Protein AF-A0A955JZI1-F1 (afdb_monomer_lite)

Structure (mmCIF, N/CA/C/O backbone):
data_AF-A0A955JZI1-F1
#
_entry.id   AF-A0A955JZI1-F1
#
loop_
_atom_site.group_PDB
_atom_site.id
_atom_site.type_symbol
_atom_site.label_atom_id
_atom_site.label_alt_id
_atom_site.label_comp_id
_atom_site.label_asym_id
_atom_site.label_entity_id
_atom_site.label_seq_id
_atom_site.pdbx_PDB_ins_code
_atom_site.Cartn_x
_atom_site.Cartn_y
_atom_site.Cartn_z
_atom_site.occupancy
_atom_site.B_iso_or_equiv
_atom_site.auth_seq_id
_atom_site.auth_comp_id
_atom_site.auth_asym_id
_atom_site.auth_atom_id
_atom_site.pdbx_PDB_model_num
ATOM 1 N N . MET A 1 1 ? 3.764 12.935 -14.013 1.00 75.69 1 MET A N 1
ATOM 2 C CA . MET A 1 1 ? 4.298 12.149 -12.880 1.00 75.69 1 MET A CA 1
ATOM 3 C C . MET A 1 1 ? 4.763 10.803 -13.419 1.00 75.69 1 MET A C 1
ATOM 5 O O . MET A 1 1 ? 3.977 10.177 -14.117 1.00 75.69 1 MET A O 1
ATOM 9 N N . ASN A 1 2 ? 6.023 10.415 -13.196 1.00 89.19 2 ASN A N 1
ATOM 10 C CA . ASN A 1 2 ? 6.569 9.118 -13.632 1.00 89.19 2 ASN A CA 1
ATOM 11 C C . ASN A 1 2 ? 6.434 8.059 -12.513 1.00 89.19 2 ASN A C 1
ATOM 13 O O . ASN A 1 2 ? 6.016 8.394 -11.402 1.00 89.19 2 ASN A O 1
ATOM 17 N N . THR A 1 3 ? 6.768 6.797 -12.809 1.00 89.06 3 THR A N 1
ATOM 18 C CA . THR A 1 3 ? 6.618 5.672 -11.869 1.00 89.06 3 THR A CA 1
ATOM 19 C C . THR A 1 3 ? 7.421 5.902 -10.590 1.00 89.06 3 THR A C 1
ATOM 21 O O . THR A 1 3 ? 6.881 5.801 -9.493 1.00 89.06 3 THR A O 1
ATOM 24 N N . GLU A 1 4 ? 8.691 6.284 -10.730 1.00 88.81 4 GLU A N 1
ATOM 25 C CA . GLU A 1 4 ? 9.602 6.527 -9.606 1.00 88.81 4 GLU A CA 1
ATOM 26 C C . GLU A 1 4 ? 9.088 7.627 -8.673 1.00 88.81 4 GLU A C 1
ATOM 28 O O . GLU A 1 4 ? 9.088 7.450 -7.458 1.00 88.81 4 GLU A O 1
ATOM 33 N N . THR A 1 5 ? 8.576 8.729 -9.229 1.00 91.81 5 THR A N 1
ATOM 34 C CA . THR A 1 5 ? 8.009 9.841 -8.451 1.00 91.81 5 THR A CA 1
ATOM 35 C C . THR A 1 5 ? 6.762 9.393 -7.690 1.00 91.81 5 THR A C 1
ATOM 37 O O . THR A 1 5 ? 6.623 9.710 -6.514 1.00 91.81 5 THR A O 1
ATOM 40 N N . LEU A 1 6 ? 5.868 8.621 -8.320 1.00 91.56 6 LEU A N 1
ATOM 41 C CA . LEU A 1 6 ? 4.660 8.117 -7.658 1.00 91.56 6 LEU A CA 1
ATOM 42 C C . LEU A 1 6 ? 5.002 7.169 -6.498 1.00 91.56 6 LEU A C 1
ATOM 44 O O . LEU A 1 6 ? 4.483 7.332 -5.395 1.00 91.56 6 LEU A O 1
ATOM 48 N N . VAL A 1 7 ? 5.916 6.222 -6.715 1.00 91.81 7 VAL A N 1
ATOM 49 C CA . VAL A 1 7 ? 6.370 5.300 -5.661 1.00 91.81 7 VAL A CA 1
ATOM 50 C C . VAL A 1 7 ? 7.095 6.056 -4.542 1.00 91.81 7 VAL A C 1
ATOM 52 O O . VAL A 1 7 ? 6.887 5.767 -3.363 1.00 91.81 7 VAL A O 1
ATOM 55 N N . ALA A 1 8 ? 7.909 7.059 -4.884 1.00 94.75 8 ALA A N 1
ATOM 56 C CA . ALA A 1 8 ? 8.582 7.908 -3.905 1.00 94.75 8 ALA A CA 1
ATOM 57 C C . ALA A 1 8 ? 7.586 8.698 -3.042 1.00 94.75 8 ALA A C 1
ATOM 59 O O . ALA A 1 8 ? 7.788 8.790 -1.832 1.00 94.75 8 ALA A O 1
ATOM 60 N N . HIS A 1 9 ? 6.492 9.203 -3.623 1.00 95.56 9 HIS A N 1
ATOM 61 C CA . HIS A 1 9 ? 5.431 9.864 -2.861 1.00 95.56 9 HIS A CA 1
ATOM 62 C C . HIS A 1 9 ? 4.782 8.923 -1.843 1.00 95.56 9 HIS A C 1
ATOM 64 O O . HIS A 1 9 ? 4.721 9.270 -0.668 1.00 95.56 9 HIS A O 1
ATOM 70 N N . ILE A 1 10 ? 4.399 7.706 -2.244 1.00 94.50 10 ILE A N 1
ATOM 71 C CA . ILE A 1 10 ? 3.792 6.720 -1.329 1.0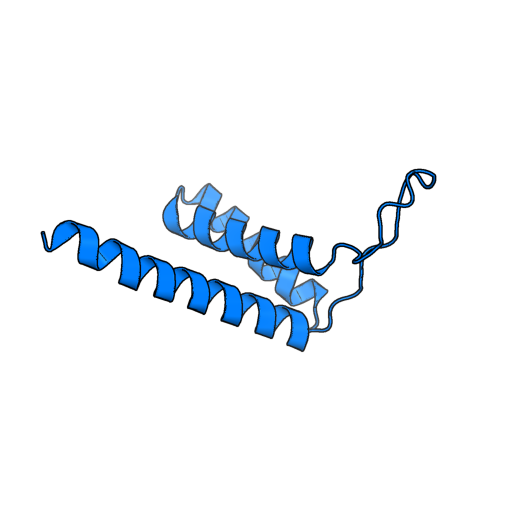0 94.50 10 ILE A CA 1
ATOM 72 C C . ILE A 1 10 ? 4.754 6.376 -0.180 1.00 94.50 10 ILE A C 1
ATOM 74 O O . ILE A 1 10 ? 4.354 6.305 0.982 1.00 94.50 10 ILE A O 1
ATOM 78 N N . ARG A 1 11 ? 6.050 6.212 -0.477 1.00 96.62 11 ARG A N 1
ATOM 79 C CA . ARG A 1 11 ? 7.079 5.957 0.546 1.00 96.62 11 ARG A CA 1
ATOM 80 C C . ARG A 1 11 ? 7.281 7.150 1.482 1.00 96.62 11 ARG A C 1
ATOM 82 O O . ARG A 1 11 ? 7.460 6.955 2.682 1.00 96.62 11 ARG A O 1
ATOM 89 N N . SER A 1 12 ? 7.239 8.371 0.954 1.00 97.81 12 SER A N 1
ATOM 90 C CA . SER A 1 12 ? 7.301 9.595 1.757 1.00 97.81 12 SER A CA 1
ATOM 91 C C . SER A 1 12 ? 6.097 9.703 2.694 1.00 97.81 12 SER A C 1
ATOM 93 O O . SER A 1 12 ? 6.266 9.960 3.886 1.00 97.81 12 SER A O 1
ATOM 95 N N . ASP A 1 13 ? 4.895 9.432 2.189 1.00 97.62 13 ASP A N 1
ATOM 96 C CA . ASP A 1 13 ? 3.670 9.429 2.988 1.00 97.62 13 ASP A CA 1
ATOM 97 C C . ASP A 1 13 ? 3.713 8.350 4.077 1.00 97.62 13 ASP A C 1
ATOM 99 O O . ASP A 1 13 ? 3.264 8.589 5.197 1.00 97.62 13 ASP A O 1
ATOM 103 N N . LEU A 1 14 ? 4.304 7.182 3.795 1.00 97.56 14 LEU A N 1
ATOM 104 C CA . LEU A 1 14 ? 4.489 6.120 4.789 1.00 97.56 14 LEU A CA 1
ATOM 105 C C . LEU A 1 14 ? 5.395 6.583 5.935 1.00 97.56 14 LEU A C 1
ATOM 107 O O . LEU A 1 14 ? 5.116 6.314 7.104 1.00 97.56 14 LEU A O 1
ATOM 111 N N . LEU A 1 15 ? 6.482 7.290 5.621 1.00 98.12 15 LEU A N 1
ATOM 112 C CA . LEU A 1 15 ? 7.365 7.858 6.640 1.00 98.12 15 LEU A CA 1
ATOM 113 C C . LEU A 1 15 ? 6.649 8.926 7.475 1.00 98.12 15 LEU A C 1
ATOM 115 O O . LEU A 1 15 ? 6.814 8.946 8.697 1.00 98.12 15 LEU A O 1
ATOM 119 N N . ALA A 1 16 ? 5.835 9.774 6.841 1.00 98.19 16 ALA A N 1
ATOM 120 C CA . ALA A 1 16 ? 5.020 10.765 7.536 1.00 98.19 16 ALA A CA 1
ATOM 121 C C . ALA A 1 16 ? 4.009 10.098 8.485 1.00 98.19 16 ALA A C 1
AT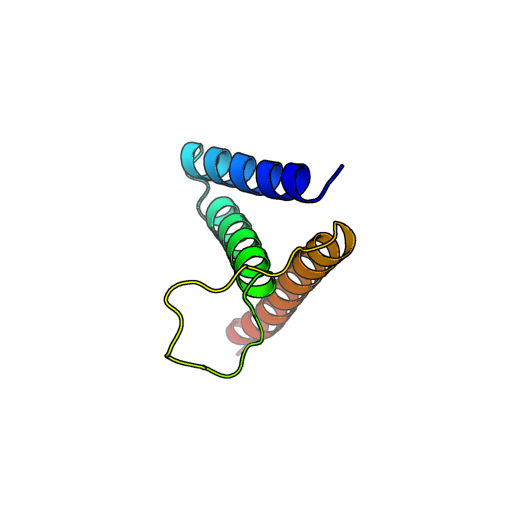OM 123 O O . ALA A 1 16 ? 4.007 10.405 9.676 1.00 98.19 16 ALA A O 1
ATOM 124 N N . ALA A 1 17 ? 3.253 9.105 8.006 1.00 97.56 17 ALA A N 1
ATOM 125 C CA . ALA A 1 17 ? 2.288 8.357 8.813 1.00 97.56 17 ALA A CA 1
ATOM 126 C C . ALA A 1 17 ? 2.947 7.663 10.020 1.00 97.56 17 ALA A C 1
ATOM 128 O O . ALA A 1 17 ? 2.437 7.726 11.140 1.00 97.56 17 ALA A O 1
ATOM 129 N N . ARG A 1 18 ? 4.136 7.071 9.834 1.00 97.88 18 ARG A N 1
ATOM 130 C CA . ARG A 1 18 ? 4.911 6.470 10.934 1.00 97.88 18 ARG A CA 1
ATOM 131 C C . ARG A 1 18 ? 5.355 7.506 11.962 1.00 97.88 18 ARG A C 1
ATOM 133 O O . ARG A 1 18 ? 5.307 7.235 13.161 1.00 97.88 18 ARG A O 1
ATOM 140 N N . LYS A 1 19 ? 5.776 8.693 11.513 1.00 98.19 19 LYS A N 1
ATOM 141 C CA . LYS A 1 19 ? 6.169 9.805 12.394 1.00 98.19 19 LYS A CA 1
ATOM 142 C C . LYS A 1 19 ? 4.982 10.326 13.206 1.0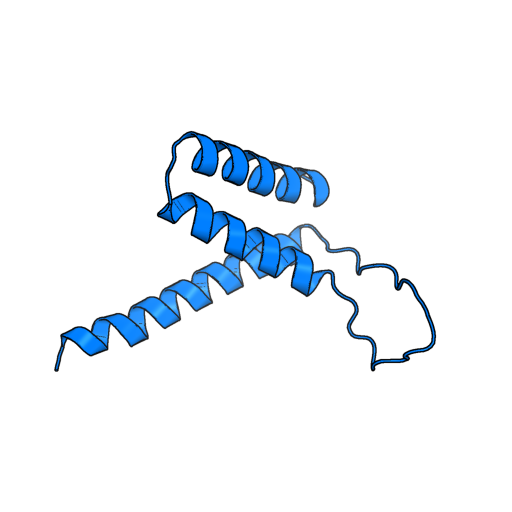0 98.19 19 LYS A C 1
ATOM 144 O O . LYS A 1 19 ? 5.134 10.612 14.390 1.00 98.19 19 LYS A O 1
ATOM 149 N N . GLU A 1 20 ? 3.816 10.405 12.577 1.00 98.06 20 GLU A N 1
ATOM 150 C CA . GLU A 1 20 ? 2.539 10.786 13.191 1.00 98.06 20 GLU A CA 1
ATOM 151 C C . GLU A 1 20 ? 1.979 9.695 14.116 1.00 98.06 20 GLU A C 1
ATOM 153 O O . GLU A 1 20 ? 1.037 9.949 14.862 1.00 98.06 20 GLU A O 1
ATOM 158 N N . ARG A 1 21 ? 2.584 8.497 14.112 1.00 97.12 21 ARG A N 1
ATOM 159 C CA . ARG A 1 21 ? 2.094 7.295 14.805 1.00 97.12 21 ARG A CA 1
ATOM 160 C C . ARG A 1 21 ? 0.675 6.908 14.377 1.00 97.12 21 ARG A C 1
ATOM 162 O O . ARG A 1 21 ? -0.051 6.270 15.136 1.00 97.12 21 ARG A O 1
ATOM 169 N N . ASP A 1 22 ? 0.302 7.254 13.149 1.00 97.94 22 ASP A N 1
ATOM 170 C CA . ASP A 1 22 ? -0.946 6.825 12.535 1.00 97.94 22 ASP A CA 1
ATOM 171 C C . ASP A 1 22 ? -0.779 5.381 12.053 1.00 97.94 22 ASP A C 1
ATOM 173 O O . ASP A 1 22 ? -0.246 5.113 10.970 1.00 97.94 22 ASP A O 1
ATOM 177 N N . ALA A 1 23 ? -1.178 4.436 12.904 1.00 96.25 23 ALA A N 1
ATOM 178 C CA . ALA A 1 23 ? -1.036 3.010 12.638 1.00 96.25 23 ALA A CA 1
ATOM 179 C C . ALA A 1 23 ? -1.852 2.566 11.415 1.00 96.25 23 ALA A C 1
ATOM 181 O O . ALA A 1 23 ? -1.356 1.787 10.603 1.00 96.25 23 ALA A O 1
ATOM 182 N N . VAL A 1 24 ? -3.069 3.095 11.256 1.00 94.69 24 VAL A N 1
ATOM 183 C CA . VAL A 1 24 ? -3.977 2.715 10.166 1.00 94.69 24 VAL A CA 1
ATOM 184 C C . VAL A 1 24 ? -3.409 3.183 8.834 1.00 94.69 24 VAL A C 1
ATOM 186 O O . VAL A 1 24 ? -3.230 2.382 7.915 1.00 94.69 24 VAL A O 1
ATOM 189 N N . ARG A 1 25 ? -3.042 4.464 8.739 1.00 95.44 25 ARG A N 1
ATOM 190 C CA . ARG A 1 25 ? -2.455 5.025 7.520 1.00 95.44 25 ARG A CA 1
ATOM 191 C C . ARG A 1 25 ? -1.107 4.386 7.199 1.00 95.44 25 ARG A C 1
ATOM 193 O O . ARG A 1 25 ? -0.835 4.095 6.037 1.00 95.44 25 ARG A O 1
ATOM 200 N N . SER A 1 26 ? -0.287 4.112 8.216 1.00 97.69 26 SER A N 1
ATOM 201 C CA . SER A 1 26 ? 0.989 3.410 8.036 1.00 97.69 26 SER A CA 1
ATOM 202 C C . SER A 1 26 ? 0.792 2.012 7.456 1.00 97.69 26 SER A C 1
ATOM 204 O O . SER A 1 26 ? 1.527 1.626 6.550 1.00 97.69 26 SER A O 1
ATOM 206 N N . GLN A 1 27 ? -0.191 1.258 7.953 1.00 96.19 27 GLN A N 1
ATOM 207 C CA . GLN A 1 27 ? -0.452 -0.097 7.477 1.00 96.19 27 GLN A CA 1
ATOM 208 C C . GLN A 1 27 ? -0.988 -0.098 6.042 1.00 96.19 27 GLN A C 1
ATOM 210 O O . GLN A 1 27 ? -0.507 -0.876 5.221 1.00 96.19 27 GLN A O 1
ATOM 215 N N . ALA A 1 28 ? -1.911 0.809 5.712 1.00 94.25 28 ALA A N 1
ATOM 216 C CA . ALA A 1 28 ? -2.443 0.938 4.356 1.00 94.25 28 ALA A CA 1
ATOM 217 C C . ALA A 1 28 ? -1.343 1.297 3.339 1.00 94.25 28 ALA A C 1
ATOM 219 O O . ALA A 1 28 ? -1.210 0.655 2.299 1.00 94.25 28 ALA A O 1
ATOM 220 N N . LEU A 1 29 ? -0.499 2.285 3.659 1.00 96.31 29 LEU A N 1
ATOM 221 C CA . LEU A 1 29 ? 0.606 2.695 2.787 1.00 96.31 29 LEU A CA 1
ATOM 222 C C . LEU A 1 29 ? 1.676 1.606 2.653 1.00 96.31 29 LEU A C 1
ATOM 224 O O . LEU A 1 29 ? 2.244 1.436 1.576 1.00 96.31 29 LEU A O 1
ATOM 228 N N . LEU A 1 30 ? 1.937 0.848 3.722 1.00 96.31 30 LEU A N 1
ATOM 229 C CA . LEU A 1 30 ? 2.827 -0.309 3.670 1.00 96.31 30 LEU A CA 1
ATOM 230 C C . LEU A 1 30 ? 2.274 -1.404 2.746 1.00 96.31 30 LEU A C 1
ATOM 232 O O . LEU A 1 30 ? 3.044 -1.958 1.964 1.00 96.31 30 LEU A O 1
ATOM 236 N N . SER A 1 31 ? 0.966 -1.678 2.799 1.00 95.62 31 SER A N 1
ATOM 237 C CA . SER A 1 31 ? 0.309 -2.642 1.903 1.00 95.62 31 SER A CA 1
ATOM 238 C C . SER A 1 31 ? 0.512 -2.259 0.438 1.00 95.62 31 SER A C 1
ATOM 240 O O . SER A 1 31 ? 1.020 -3.056 -0.346 1.00 95.62 31 SER A O 1
ATOM 242 N N . LEU A 1 32 ? 0.268 -0.988 0.095 1.00 95.00 32 LEU A N 1
ATOM 243 C CA . LEU A 1 32 ? 0.474 -0.472 -1.263 1.00 95.00 32 LEU A CA 1
ATOM 244 C C . LEU A 1 32 ? 1.927 -0.607 -1.739 1.00 95.00 32 LEU A C 1
ATOM 246 O O . LEU A 1 32 ? 2.169 -0.980 -2.886 1.00 95.00 32 LEU A O 1
ATOM 250 N N . VAL A 1 33 ? 2.906 -0.312 -0.875 1.00 95.00 33 VAL A N 1
ATOM 251 C CA . VAL A 1 33 ? 4.329 -0.490 -1.215 1.00 95.00 33 VAL A CA 1
ATOM 252 C C . VAL A 1 33 ? 4.635 -1.960 -1.496 1.00 95.00 33 VAL A C 1
ATOM 254 O O . VAL A 1 33 ? 5.262 -2.255 -2.511 1.00 95.00 33 VAL A O 1
ATOM 257 N N . ASN A 1 34 ? 4.151 -2.870 -0.650 1.00 94.75 34 ASN A N 1
ATOM 258 C CA . ASN A 1 34 ? 4.361 -4.304 -0.828 1.00 94.75 34 ASN A CA 1
ATOM 259 C C . ASN A 1 34 ? 3.704 -4.822 -2.114 1.00 94.75 34 ASN A C 1
ATOM 261 O O . ASN A 1 34 ? 4.328 -5.590 -2.836 1.00 94.75 34 ASN A O 1
ATOM 265 N N . ALA A 1 35 ? 2.489 -4.377 -2.441 1.00 93.62 35 ALA A N 1
ATOM 266 C CA . ALA A 1 35 ? 1.801 -4.753 -3.675 1.00 93.62 35 ALA A CA 1
ATOM 267 C C . ALA A 1 35 ? 2.590 -4.325 -4.926 1.00 93.62 35 ALA A C 1
ATOM 269 O O . ALA A 1 35 ? 2.757 -5.105 -5.864 1.00 93.62 35 ALA A O 1
ATOM 270 N N . ILE A 1 36 ? 3.146 -3.108 -4.922 1.00 93.06 36 ILE A N 1
ATOM 271 C CA . ILE A 1 36 ? 3.997 -2.607 -6.012 1.00 93.06 36 ILE A CA 1
ATOM 272 C C . ILE A 1 36 ? 5.307 -3.400 -6.093 1.00 93.06 36 ILE A C 1
ATOM 274 O O . ILE A 1 36 ? 5.721 -3.791 -7.186 1.00 93.06 36 ILE A O 1
ATOM 278 N N . ASP A 1 37 ? 5.959 -3.652 -4.954 1.00 91.12 37 ASP A N 1
ATOM 279 C CA . ASP A 1 37 ? 7.192 -4.440 -4.903 1.00 91.12 37 ASP A CA 1
ATOM 280 C C . ASP A 1 37 ? 6.952 -5.873 -5.415 1.00 91.12 37 ASP A C 1
ATOM 282 O O . ASP A 1 37 ? 7.732 -6.355 -6.240 1.00 91.12 37 ASP A O 1
ATOM 286 N N . ASN A 1 38 ? 5.840 -6.507 -5.033 1.00 90.38 38 ASN A N 1
ATOM 287 C CA . ASN A 1 38 ? 5.430 -7.830 -5.508 1.00 90.38 38 ASN A CA 1
ATOM 288 C C . ASN A 1 38 ? 5.139 -7.841 -7.011 1.00 90.38 38 ASN A C 1
ATOM 290 O O . ASN A 1 38 ? 5.613 -8.721 -7.717 1.00 90.38 38 ASN A O 1
ATOM 294 N N . ALA A 1 39 ? 4.423 -6.844 -7.530 1.00 88.69 39 ALA A N 1
ATOM 295 C CA . ALA A 1 39 ? 4.147 -6.744 -8.963 1.00 88.69 39 ALA A CA 1
ATOM 296 C C . ALA A 1 39 ? 5.408 -6.461 -9.802 1.00 88.69 39 ALA A C 1
ATOM 298 O O . ALA A 1 39 ? 5.453 -6.763 -10.995 1.00 88.69 39 ALA A O 1
ATOM 299 N N . SER A 1 40 ? 6.435 -5.864 -9.190 1.00 86.00 40 SER A N 1
ATOM 300 C CA . SER A 1 40 ? 7.753 -5.688 -9.807 1.00 86.00 40 SER A CA 1
ATOM 301 C C . SER A 1 40 ? 8.629 -6.945 -9.731 1.00 86.00 40 SER A C 1
ATOM 303 O O . SER A 1 40 ? 9.678 -7.000 -10.381 1.00 86.00 40 SER A O 1
ATOM 305 N N . ALA A 1 41 ? 8.231 -7.952 -8.945 1.00 85.38 41 ALA A N 1
ATOM 306 C CA . ALA A 1 41 ? 8.928 -9.228 -8.895 1.00 85.38 41 ALA A CA 1
ATOM 307 C C . ALA A 1 41 ? 8.796 -9.958 -10.241 1.00 85.38 41 ALA A C 1
ATOM 309 O O . ALA A 1 41 ? 7.857 -9.750 -11.006 1.00 85.38 41 ALA A O 1
ATOM 310 N N . VAL A 1 42 ? 9.792 -10.774 -10.570 1.00 67.38 42 VAL A N 1
ATOM 311 C CA . VAL A 1 42 ? 9.834 -11.474 -11.856 1.00 67.38 42 VAL A CA 1
ATOM 312 C C . VAL A 1 42 ? 8.951 -12.716 -11.791 1.00 67.38 42 VAL A C 1
ATOM 314 O O . VAL A 1 42 ? 9.164 -13.564 -10.925 1.00 67.38 42 VAL A O 1
ATOM 317 N N . ASP A 1 43 ? 8.045 -12.869 -12.760 1.00 63.53 43 ASP A N 1
ATOM 318 C CA . ASP A 1 43 ? 7.331 -14.122 -13.048 1.00 63.53 43 ASP A CA 1
ATOM 319 C C . ASP A 1 43 ? 8.292 -15.151 -13.672 1.00 63.53 43 ASP A C 1
ATOM 321 O O . ASP A 1 43 ? 8.139 -15.571 -14.819 1.00 63.53 43 ASP A O 1
ATOM 325 N N . THR A 1 44 ? 9.361 -15.521 -12.970 1.00 55.22 44 THR A N 1
ATOM 326 C CA . THR A 1 44 ? 10.271 -16.572 -13.443 1.00 55.22 44 THR A CA 1
ATOM 327 C C . THR A 1 44 ? 9.931 -17.886 -12.755 1.00 55.22 44 THR A C 1
ATOM 329 O O . THR A 1 44 ? 9.869 -17.913 -11.523 1.00 55.22 44 THR A O 1
ATOM 332 N N . PRO A 1 45 ? 9.775 -19.003 -13.500 1.00 53.56 45 PRO A N 1
ATOM 333 C CA . PRO A 1 45 ? 9.846 -20.316 -12.881 1.00 53.56 45 PRO A CA 1
ATOM 334 C C . PRO A 1 45 ? 11.193 -20.390 -12.169 1.00 53.56 45 PRO A C 1
ATOM 336 O O . PRO A 1 45 ? 12.195 -19.909 -12.692 1.00 53.56 45 PRO A O 1
ATOM 339 N N . ILE A 1 46 ? 11.192 -20.916 -10.952 1.00 57.03 46 ILE A N 1
ATOM 340 C CA . ILE A 1 46 ? 12.331 -20.914 -10.037 1.00 57.03 46 ILE A CA 1
ATOM 341 C C . ILE A 1 46 ? 13.536 -21.598 -10.714 1.00 57.03 46 ILE A C 1
ATOM 343 O O . ILE A 1 46 ? 13.711 -22.810 -10.622 1.00 57.03 46 ILE A O 1
ATOM 347 N N . VAL A 1 47 ? 14.381 -20.837 -11.412 1.00 54.62 47 VAL A N 1
ATOM 348 C CA . VAL A 1 47 ? 15.682 -21.300 -11.895 1.00 54.62 47 VAL A CA 1
ATOM 349 C C . VAL A 1 47 ? 16.678 -20.918 -10.811 1.00 54.62 47 VAL A C 1
ATOM 351 O O . VAL A 1 47 ? 17.156 -19.791 -10.742 1.00 54.62 47 VAL A O 1
ATOM 354 N N . ILE A 1 48 ? 16.950 -21.873 -9.922 1.00 60.69 48 ILE A N 1
ATOM 355 C CA . ILE A 1 48 ? 17.704 -21.722 -8.662 1.00 60.69 48 ILE A CA 1
ATOM 356 C C . ILE A 1 48 ? 19.212 -21.442 -8.902 1.00 60.69 48 ILE A C 1
ATOM 358 O O . ILE A 1 48 ? 20.032 -21.596 -8.004 1.00 60.69 48 ILE A O 1
ATOM 362 N N . SER A 1 49 ? 19.628 -21.066 -10.117 1.00 62.59 49 SER A N 1
ATOM 363 C CA . SER A 1 49 ? 21.043 -20.961 -10.504 1.00 62.59 49 SER A CA 1
ATOM 364 C C . SER A 1 49 ? 21.557 -19.531 -10.702 1.00 62.59 49 SER A C 1
ATOM 366 O O . SER A 1 49 ? 22.693 -19.370 -11.141 1.00 62.59 49 SER A O 1
ATOM 368 N N . VAL A 1 50 ? 20.759 -18.497 -10.412 1.00 60.88 50 VAL A N 1
ATOM 369 C CA . VAL A 1 50 ? 21.175 -17.086 -10.522 1.00 60.88 50 VAL A CA 1
ATOM 370 C C . VAL A 1 50 ? 20.913 -16.373 -9.196 1.00 60.88 50 VAL A C 1
ATOM 372 O O . VAL A 1 50 ? 19.826 -16.486 -8.638 1.00 60.88 50 VAL A O 1
ATOM 375 N N . THR A 1 51 ? 21.913 -15.654 -8.679 1.00 63.78 51 THR A N 1
ATOM 376 C CA . THR A 1 51 ? 21.852 -14.988 -7.366 1.00 63.78 51 THR A CA 1
ATOM 377 C C . THR A 1 51 ? 20.986 -13.729 -7.353 1.00 63.78 51 THR A C 1
ATOM 379 O O . THR A 1 51 ? 20.464 -13.383 -6.299 1.00 63.78 51 THR A O 1
ATOM 382 N N . GLU A 1 52 ? 20.795 -13.061 -8.495 1.00 59.22 52 GLU A N 1
ATOM 383 C CA . GLU A 1 52 ? 19.932 -11.880 -8.626 1.00 59.22 52 GLU A CA 1
ATOM 384 C C . GLU A 1 52 ? 19.258 -11.849 -10.006 1.00 59.22 52 GLU A C 1
ATOM 386 O O . GLU A 1 52 ? 19.921 -11.999 -11.034 1.00 59.22 52 GLU A O 1
ATOM 391 N N . VAL A 1 53 ? 17.938 -11.636 -10.037 1.00 68.06 53 VAL A N 1
ATOM 392 C CA . VAL A 1 53 ? 17.158 -11.448 -11.271 1.00 68.06 53 VAL A CA 1
ATOM 393 C C . VAL A 1 53 ? 16.640 -10.011 -11.302 1.00 68.06 53 VAL A C 1
ATOM 395 O O . VAL A 1 53 ? 16.095 -9.518 -10.313 1.00 68.06 53 VAL A O 1
ATOM 398 N N . ALA A 1 54 ? 16.819 -9.326 -12.433 1.00 70.12 54 ALA A N 1
ATOM 399 C CA . ALA A 1 54 ? 16.373 -7.947 -12.600 1.00 70.12 54 ALA A CA 1
ATOM 400 C C . ALA A 1 54 ? 14.843 -7.841 -12.489 1.00 70.12 54 ALA A C 1
ATOM 402 O O . ALA A 1 54 ? 14.121 -8.536 -13.201 1.00 70.12 54 ALA A O 1
ATOM 403 N N . ARG A 1 55 ? 14.359 -6.946 -11.618 1.00 80.00 55 ARG A N 1
ATOM 404 C CA . ARG A 1 55 ? 12.925 -6.676 -11.429 1.00 80.00 55 ARG A CA 1
ATOM 405 C C . ARG A 1 55 ? 12.265 -6.180 -12.716 1.00 80.00 55 ARG A C 1
ATOM 407 O O . ARG A 1 55 ? 12.883 -5.475 -13.516 1.00 80.00 55 ARG A O 1
ATOM 414 N N . ARG A 1 56 ? 10.977 -6.491 -12.874 1.00 84.81 56 ARG A N 1
ATOM 415 C CA . ARG A 1 56 ? 10.144 -5.947 -13.950 1.00 84.81 56 ARG A CA 1
ATOM 416 C C . ARG A 1 56 ? 9.996 -4.434 -13.774 1.00 84.81 56 ARG A C 1
ATOM 418 O O . ARG A 1 56 ? 9.683 -3.948 -12.689 1.00 84.81 56 ARG A O 1
ATOM 425 N N . VAL A 1 57 ? 10.162 -3.688 -14.867 1.00 85.19 57 VAL A N 1
ATOM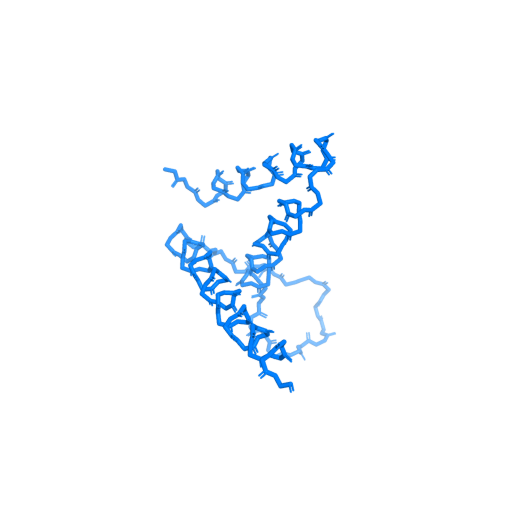 426 C CA . VAL A 1 57 ? 9.865 -2.250 -14.902 1.00 85.19 57 VAL A CA 1
ATOM 427 C C . VAL A 1 57 ? 8.355 -2.058 -15.041 1.00 85.19 57 VAL A C 1
ATOM 429 O O . VAL A 1 57 ? 7.753 -2.532 -16.005 1.00 85.19 57 VAL A O 1
ATOM 432 N N . LEU A 1 58 ? 7.747 -1.363 -14.079 1.00 87.25 58 LEU A N 1
ATOM 433 C CA . LEU A 1 58 ? 6.324 -1.024 -14.095 1.00 87.25 58 LEU A CA 1
ATOM 434 C C . LEU A 1 58 ? 6.091 0.327 -14.775 1.00 87.25 58 LEU A C 1
ATOM 436 O O . LEU A 1 58 ? 6.785 1.316 -14.504 1.00 87.25 58 LEU A O 1
ATOM 440 N N . SER A 1 59 ? 5.072 0.394 -15.628 1.00 92.50 59 SER A N 1
ATOM 441 C CA . SER A 1 59 ? 4.575 1.668 -16.134 1.00 92.50 59 SER A CA 1
ATOM 442 C C . SER A 1 59 ? 3.785 2.418 -15.054 1.00 92.50 59 SER A C 1
ATOM 444 O O . SER A 1 59 ? 3.367 1.856 -14.040 1.00 92.50 59 SER A O 1
ATOM 446 N N . VAL A 1 60 ? 3.548 3.712 -15.274 1.00 93.00 60 VAL A N 1
ATOM 447 C CA . VAL A 1 60 ? 2.721 4.524 -14.366 1.00 93.00 60 VAL A CA 1
ATOM 448 C C . VAL A 1 60 ? 1.296 3.978 -14.278 1.00 93.00 60 VAL A C 1
ATOM 450 O O . VAL A 1 60 ? 0.696 4.008 -13.205 1.00 93.00 60 VAL A O 1
ATOM 453 N N . GLU A 1 61 ? 0.749 3.488 -15.393 1.00 92.75 61 GLU A N 1
ATOM 454 C CA . GLU A 1 61 ? -0.593 2.907 -15.412 1.00 92.75 61 GLU A CA 1
ATOM 455 C C . GLU A 1 61 ? -0.638 1.552 -14.702 1.00 92.75 61 GLU A C 1
ATOM 457 O O . GLU A 1 61 ? -1.603 1.310 -13.982 1.00 92.75 61 GLU A O 1
ATOM 462 N N . ASP A 1 62 ? 0.423 0.737 -14.784 1.00 92.50 62 ASP A N 1
ATOM 463 C CA . ASP A 1 62 ? 0.525 -0.495 -13.986 1.00 92.50 62 ASP A CA 1
ATOM 464 C C . ASP A 1 62 ? 0.461 -0.171 -12.490 1.00 92.50 62 ASP A C 1
ATOM 466 O O . ASP A 1 62 ? -0.343 -0.750 -11.765 1.00 92.50 62 ASP A O 1
ATOM 470 N N . VAL A 1 63 ? 1.242 0.812 -12.023 1.00 92.62 63 VAL A N 1
ATOM 471 C CA . VAL A 1 63 ? 1.229 1.220 -10.607 1.00 92.62 63 VAL A CA 1
ATOM 472 C C . VAL A 1 63 ? -0.138 1.750 -10.183 1.00 92.62 63 VAL A C 1
ATOM 474 O O . VAL A 1 63 ? -0.631 1.387 -9.118 1.00 92.62 63 VAL A O 1
ATOM 477 N N . LYS A 1 64 ? -0.795 2.570 -11.010 1.00 93.44 64 LYS A N 1
ATOM 478 C CA . LYS A 1 64 ? -2.164 3.022 -10.716 1.00 93.44 64 LYS A CA 1
ATOM 479 C C . LYS A 1 64 ? -3.145 1.858 -10.653 1.00 93.44 64 LYS A C 1
ATOM 481 O O . LYS A 1 64 ? -4.031 1.874 -9.803 1.00 93.44 64 LYS A O 1
ATOM 486 N N . GLN A 1 65 ? -3.017 0.880 -11.546 1.00 94.50 65 GLN A N 1
ATOM 487 C CA . GLN A 1 65 ? -3.892 -0.283 -11.556 1.00 94.50 65 GLN A CA 1
ATOM 488 C C . GLN A 1 65 ? -3.685 -1.144 -10.309 1.00 94.50 65 GLN A C 1
ATOM 490 O O . GLN A 1 65 ? -4.668 -1.531 -9.690 1.00 94.50 65 GLN A O 1
ATOM 495 N N . ILE A 1 66 ? -2.435 -1.358 -9.890 1.00 94.12 66 ILE A N 1
ATOM 496 C CA . ILE A 1 66 ? -2.096 -2.059 -8.644 1.00 94.12 66 ILE A CA 1
ATOM 497 C C . 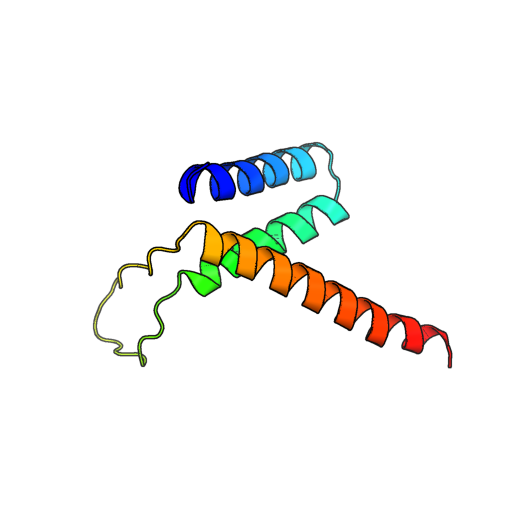ILE A 1 66 ? -2.738 -1.360 -7.443 1.00 94.12 66 ILE A C 1
ATOM 499 O O . ILE A 1 66 ? -3.407 -2.007 -6.647 1.00 94.12 66 ILE A O 1
ATOM 503 N N . ILE A 1 67 ? -2.617 -0.030 -7.348 1.00 92.88 67 ILE A N 1
ATOM 504 C CA . ILE A 1 67 ? -3.232 0.746 -6.259 1.00 92.88 67 ILE A CA 1
ATOM 505 C C . ILE A 1 67 ? -4.758 0.578 -6.251 1.00 92.88 67 ILE A C 1
ATOM 507 O O . ILE A 1 67 ? -5.350 0.403 -5.191 1.00 92.88 67 ILE A O 1
ATOM 511 N N . ARG A 1 68 ? -5.409 0.636 -7.421 1.00 94.75 68 ARG A N 1
ATOM 512 C CA . ARG A 1 68 ? -6.864 0.438 -7.518 1.00 94.75 68 ARG A CA 1
ATOM 513 C C . ARG A 1 68 ? -7.274 -0.971 -7.099 1.00 94.75 68 ARG A C 1
ATOM 515 O O . ARG A 1 68 ? -8.268 -1.105 -6.397 1.00 94.75 68 ARG A O 1
ATOM 522 N N . ASN A 1 69 ? -6.521 -1.988 -7.513 1.00 94.44 69 ASN A N 1
ATOM 523 C CA . ASN A 1 69 ? -6.793 -3.375 -7.149 1.00 94.44 69 ASN A CA 1
ATOM 524 C C . ASN A 1 69 ? -6.680 -3.572 -5.633 1.00 94.44 69 ASN A C 1
ATOM 526 O O . ASN A 1 69 ? -7.626 -4.063 -5.035 1.00 94.44 69 ASN A O 1
ATOM 530 N N . GLU A 1 70 ? -5.606 -3.085 -5.006 1.00 94.12 70 GLU A N 1
ATOM 531 C CA . GLU A 1 70 ? -5.421 -3.175 -3.550 1.00 94.12 70 GLU A CA 1
ATOM 532 C C . GLU A 1 70 ? -6.578 -2.503 -2.784 1.00 94.12 70 GLU A C 1
ATOM 534 O O . GLU A 1 70 ? -7.095 -3.041 -1.807 1.00 94.12 70 GLU A O 1
ATOM 539 N N . ILE A 1 71 ? -7.031 -1.328 -3.245 1.00 93.31 71 ILE A N 1
ATOM 540 C CA . ILE A 1 71 ? -8.181 -0.632 -2.647 1.00 93.31 71 ILE A CA 1
ATOM 541 C C . ILE A 1 71 ? -9.452 -1.479 -2.766 1.00 93.31 71 ILE A C 1
ATOM 543 O O . ILE A 1 71 ? -10.209 -1.567 -1.798 1.00 93.31 71 ILE A O 1
ATOM 547 N N . ASN A 1 72 ? -9.692 -2.087 -3.928 1.00 94.88 72 ASN A N 1
ATOM 548 C CA . ASN A 1 72 ? -10.859 -2.936 -4.146 1.00 94.88 72 ASN A CA 1
ATOM 549 C C . ASN A 1 72 ? -10.803 -4.191 -3.262 1.00 94.88 72 ASN A C 1
ATOM 551 O O . ASN A 1 72 ? -11.785 -4.490 -2.592 1.00 94.88 72 ASN A O 1
ATOM 555 N N . GLU A 1 73 ? -9.654 -4.866 -3.178 1.00 91.94 73 GLU A N 1
ATOM 556 C CA . GLU A 1 73 ? -9.458 -6.045 -2.320 1.00 91.94 73 GLU A CA 1
ATOM 557 C C . GLU A 1 73 ? -9.706 -5.716 -0.841 1.00 91.94 73 GLU A C 1
ATOM 559 O O . GLU A 1 73 ? -10.405 -6.444 -0.136 1.00 91.94 73 GLU A O 1
ATOM 564 N N . MET A 1 74 ? -9.213 -4.567 -0.365 1.00 91.06 74 MET A N 1
ATOM 565 C CA . MET A 1 74 ? -9.502 -4.093 0.990 1.00 91.06 74 MET A CA 1
ATOM 566 C C . MET A 1 74 ? -10.995 -3.803 1.214 1.00 91.06 74 MET A C 1
ATOM 568 O O . MET A 1 74 ? -11.512 -4.042 2.308 1.00 91.06 74 MET A O 1
ATOM 572 N N . GLN A 1 75 ? -11.700 -3.270 0.212 1.00 93.44 75 GLN A N 1
ATOM 573 C CA . GLN A 1 75 ? -13.142 -3.014 0.290 1.00 93.44 75 GLN A CA 1
ATOM 574 C C . GLN A 1 75 ? -13.959 -4.311 0.289 1.00 93.44 75 GLN A C 1
ATOM 576 O O . GLN A 1 75 ? -14.925 -4.413 1.045 1.00 93.44 75 GLN A O 1
ATOM 581 N N . GLU A 1 76 ? -13.564 -5.299 -0.512 1.00 92.50 76 GLU A N 1
ATOM 582 C CA . GLU A 1 76 ? -14.160 -6.637 -0.520 1.00 92.50 76 GLU A CA 1
ATOM 583 C C . GLU A 1 76 ? -13.953 -7.336 0.824 1.00 92.50 76 GLU A C 1
ATOM 585 O O . GLU A 1 76 ? -14.914 -7.832 1.412 1.00 92.50 76 GLU A O 1
ATOM 590 N N . ALA A 1 77 ? -12.734 -7.293 1.371 1.00 90.31 77 ALA A N 1
ATOM 591 C CA . ALA A 1 77 ? -12.459 -7.798 2.709 1.00 90.31 77 ALA A CA 1
ATOM 592 C C . ALA A 1 77 ? -13.348 -7.101 3.750 1.00 90.31 77 ALA A C 1
ATOM 594 O O . ALA A 1 77 ? -14.008 -7.768 4.542 1.00 90.31 77 ALA A O 1
ATOM 595 N N . LEU A 1 78 ? -13.445 -5.768 3.722 1.00 92.25 78 LEU A N 1
ATOM 596 C CA . LEU A 1 78 ? -14.334 -5.033 4.624 1.00 92.25 78 LEU A CA 1
ATOM 597 C C . LEU A 1 78 ? -15.793 -5.498 4.508 1.00 92.25 78 LEU A C 1
ATOM 599 O O . LEU A 1 78 ? -16.466 -5.590 5.530 1.00 92.25 78 LEU A O 1
ATOM 603 N N . ALA A 1 79 ? -16.287 -5.767 3.298 1.00 91.94 79 ALA A N 1
ATOM 604 C CA . ALA A 1 79 ? -17.638 -6.284 3.099 1.00 91.94 79 ALA A CA 1
ATOM 605 C C . ALA A 1 79 ? -17.812 -7.662 3.757 1.00 91.94 79 ALA A C 1
ATOM 607 O O . ALA A 1 79 ? -18.736 -7.8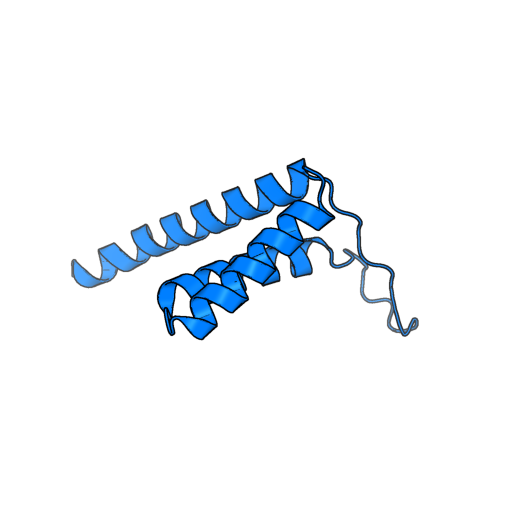30 4.543 1.00 91.94 79 ALA A O 1
ATOM 608 N N . ILE A 1 80 ? -16.878 -8.593 3.529 1.00 91.44 80 ILE A N 1
ATOM 609 C CA . ILE A 1 80 ? -16.890 -9.939 4.132 1.00 91.44 80 ILE A CA 1
ATOM 610 C C . ILE A 1 80 ? -16.880 -9.864 5.664 1.00 91.44 80 ILE A C 1
ATOM 612 O O . ILE A 1 80 ? -17.646 -10.551 6.331 1.00 91.44 80 ILE A O 1
ATOM 616 N N . TYR A 1 81 ? -16.004 -9.034 6.232 1.00 88.94 81 TYR A N 1
ATOM 617 C CA . TYR A 1 81 ? -15.806 -8.978 7.680 1.00 88.94 81 TYR A CA 1
ATOM 618 C C . TYR A 1 81 ? -16.869 -8.148 8.412 1.00 88.94 81 TYR A C 1
ATOM 620 O O . TYR A 1 81 ? -17.067 -8.360 9.604 1.00 88.94 81 TYR A O 1
ATOM 628 N N . LYS A 1 82 ? -17.592 -7.249 7.730 1.00 89.50 82 LYS A N 1
ATOM 629 C CA . LYS A 1 82 ? -18.764 -6.566 8.308 1.00 89.50 82 LYS A CA 1
ATOM 630 C C . LYS A 1 82 ? -19.903 -7.525 8.635 1.00 89.50 82 LYS A C 1
ATOM 632 O O . LYS A 1 82 ? -20.626 -7.284 9.596 1.00 89.50 82 LYS A O 1
ATOM 637 N N . ASP A 1 83 ? -20.042 -8.588 7.853 1.00 84.88 83 ASP A N 1
ATOM 638 C CA . ASP A 1 83 ? -21.107 -9.569 8.038 1.00 84.88 83 ASP A CA 1
ATOM 639 C C . ASP A 1 83 ? -20.824 -10.526 9.214 1.00 84.88 83 ASP A C 1
ATOM 641 O O . ASP A 1 83 ? -21.737 -11.203 9.674 1.00 84.88 83 ASP A O 1
ATOM 645 N N . ILE A 1 84 ? -19.597 -10.547 9.758 1.00 81.25 84 ILE A N 1
ATOM 646 C CA . ILE A 1 84 ? -19.242 -11.374 10.929 1.00 81.25 84 ILE A CA 1
ATOM 647 C C . ILE A 1 84 ? -19.870 -10.839 12.223 1.00 81.25 84 ILE A C 1
ATOM 649 O O . ILE A 1 84 ? -20.217 -11.625 13.096 1.00 81.25 84 ILE A O 1
ATOM 653 N N . ASP A 1 85 ? -20.051 -9.521 12.344 1.00 67.44 85 ASP A N 1
ATOM 654 C CA . ASP A 1 85 ? -20.700 -8.903 13.511 1.00 67.44 85 ASP A CA 1
ATOM 655 C C . ASP A 1 85 ? -22.246 -8.919 13.410 1.00 67.44 85 ASP A C 1
ATOM 657 O O . ASP A 1 85 ? -22.929 -8.363 14.274 1.00 67.44 85 ASP A O 1
ATOM 661 N N . ALA A 1 86 ? -22.811 -9.497 12.339 1.00 61.22 86 ALA A N 1
ATOM 662 C CA . ALA A 1 86 ? -24.252 -9.540 12.072 1.00 61.22 86 ALA A CA 1
ATOM 663 C C . ALA A 1 86 ? -24.940 -10.866 12.481 1.00 61.22 86 ALA A C 1
ATOM 665 O O . ALA A 1 86 ? -26.162 -10.969 12.336 1.00 61.22 86 ALA A O 1
ATOM 666 N N . GLU A 1 87 ? -24.182 -11.845 12.995 1.00 52.97 87 GLU A N 1
ATOM 667 C CA . GLU A 1 87 ? -24.649 -13.130 13.566 1.00 52.97 87 GLU A CA 1
ATOM 668 C C . GLU A 1 87 ? -24.671 -13.112 15.105 1.00 52.97 87 GLU A C 1
ATOM 670 O O . GLU A 1 87 ? -25.627 -13.687 15.681 1.00 52.97 87 GLU A O 1
#

Radius of gyration: 16.22 Å; chains: 1; bounding box: 46×34×31 Å

pLDDT: mean 86.85, std 13.06, range [52.97, 98.19]

Secondary structure (DSSP, 8-state):
--HHHHHHHHHHHHHHHHHTT-HHHHHHHHHHHHHHHHHTS------TT-S--PPPPPPHHHHHHHHHHHHHHHHHHHHHHHGGGG-

Sequence (87 aa):
MNTETLVAHIRSDLLAARKERDAVRSQALLSLVNAIDNASAVDTPIVISVTEVARRVLSVEDVKQIIRNEINEMQEALAIYKDIDAE

Foldseek 3Di:
DWPVVVLVVLVVQLVVCVVVVVPVSNVLSVLLNVLVVVQQQDPDDCPVPDPDDGTHDDTPVNSVVSNVVSVVVVVVVVVVVVCVVVD